Protein AF-A0A971ESP4-F1 (afdb_monomer_lite)

Radius of gyration: 15.36 Å; chains: 1; bounding box: 33×22×43 Å

Foldseek 3Di:
DDPVVVVVVVVVQVVVQVVQLVVVQVVLVVCVVVPKDKDAQPDDDPDTQRIWIADPVGIDRDHTHD

Sequence (66 aa):
MSKLYTIFKQVRNLRLGLEAEIAVGQELNQLILIGYHVYHDFSAENFNIDQVVVGPGGLFAIETKG

Structure (mmCIF, N/CA/C/O backbone):
data_AF-A0A971ESP4-F1
#
_entry.id   AF-A0A971ESP4-F1
#
loop_
_atom_site.group_PDB
_atom_site.id
_atom_site.type_symbol
_atom_site.label_atom_id
_atom_site.label_alt_id
_atom_site.label_comp_id
_atom_site.label_asym_id
_atom_site.label_entity_id
_atom_site.label_seq_id
_atom_site.pdbx_PDB_ins_code
_atom_site.Cartn_x
_atom_site.Cartn_y
_atom_site.Cartn_z
_atom_site.occupancy
_atom_site.B_iso_or_equiv
_atom_site.auth_seq_id
_atom_site.auth_comp_id
_atom_site.auth_asym_id
_atom_site.auth_atom_id
_atom_site.pdbx_PDB_model_num
ATOM 1 N N . MET A 1 1 ? -16.632 5.955 28.895 1.00 65.06 1 MET A N 1
ATOM 2 C CA . MET A 1 1 ? -16.131 6.944 27.909 1.00 65.06 1 MET A CA 1
ATOM 3 C C . MET A 1 1 ? -17.308 7.613 27.215 1.00 65.06 1 MET A C 1
ATOM 5 O O . MET A 1 1 ? -18.301 6.939 26.974 1.00 65.06 1 MET A O 1
ATOM 9 N N . SER A 1 2 ? -17.221 8.906 26.896 1.00 91.88 2 SER A N 1
ATOM 10 C CA . SER A 1 2 ? -18.274 9.604 26.145 1.00 91.88 2 SER A CA 1
ATOM 11 C C . SER A 1 2 ? -18.287 9.176 24.669 1.00 91.88 2 SER A C 1
ATOM 13 O O . SER A 1 2 ? -17.242 8.867 24.098 1.00 91.88 2 SER A O 1
ATOM 15 N N . LYS A 1 3 ? -19.466 9.192 24.027 1.00 93.00 3 LYS A N 1
ATOM 16 C CA . LYS A 1 3 ? -19.634 8.883 22.590 1.00 93.00 3 LYS A CA 1
ATOM 17 C C . LYS A 1 3 ? -18.721 9.740 21.700 1.00 93.00 3 LYS A C 1
ATOM 19 O O . LYS A 1 3 ? -18.169 9.246 20.722 1.00 93.00 3 LYS A O 1
ATOM 24 N N . LEU A 1 4 ? -18.512 10.996 22.096 1.00 95.12 4 LEU A N 1
ATOM 25 C CA . LEU A 1 4 ? -17.634 11.945 21.418 1.00 95.12 4 LEU A CA 1
ATOM 26 C C . LEU A 1 4 ? -16.171 11.475 21.395 1.00 95.12 4 LEU A C 1
ATOM 28 O O . LEU A 1 4 ? -15.535 11.502 20.347 1.00 95.12 4 LEU A O 1
ATOM 32 N N . TYR A 1 5 ? -15.653 10.985 22.526 1.00 95.38 5 TYR A N 1
ATOM 33 C CA . TYR A 1 5 ? -14.288 10.461 22.606 1.00 95.38 5 TYR A CA 1
ATOM 34 C C . TYR A 1 5 ? -14.070 9.277 21.653 1.00 95.38 5 TYR A C 1
ATOM 36 O O . TYR A 1 5 ? -13.057 9.216 20.958 1.00 95.38 5 TYR A O 1
ATOM 44 N N . THR A 1 6 ? -15.028 8.346 21.591 1.00 96.69 6 THR A N 1
ATOM 45 C CA . THR A 1 6 ? -14.939 7.179 20.703 1.00 96.69 6 THR A CA 1
ATOM 46 C C . THR A 1 6 ? -14.875 7.598 19.236 1.00 96.69 6 THR A C 1
ATOM 48 O O . THR A 1 6 ? -14.027 7.092 18.504 1.00 96.69 6 THR A O 1
ATOM 51 N N . ILE A 1 7 ? -15.705 8.562 18.828 1.00 97.06 7 ILE A N 1
ATOM 52 C CA . ILE A 1 7 ? -15.709 9.089 17.456 1.00 97.06 7 ILE A CA 1
ATOM 53 C C . ILE A 1 7 ? -14.369 9.755 17.130 1.00 97.06 7 ILE A C 1
ATOM 55 O O . ILE A 1 7 ? -13.778 9.456 16.097 1.00 97.06 7 ILE A O 1
ATOM 59 N N . PHE A 1 8 ? -13.834 10.597 18.021 1.00 97.50 8 PHE A N 1
ATOM 60 C CA . PHE A 1 8 ? -12.523 11.219 17.802 1.00 97.50 8 PHE A CA 1
ATOM 61 C C . PHE A 1 8 ? -11.405 10.188 17.652 1.00 97.50 8 PHE A C 1
ATOM 63 O O . PHE A 1 8 ? -10.554 10.326 16.774 1.00 97.50 8 PHE A O 1
ATOM 70 N N . LYS A 1 9 ? -11.418 9.132 18.472 1.00 96.88 9 LYS A N 1
ATOM 71 C CA . LYS A 1 9 ? -10.445 8.042 18.366 1.00 96.88 9 LYS A CA 1
ATOM 72 C C . LYS A 1 9 ? -10.560 7.312 17.024 1.00 96.88 9 LYS A C 1
ATOM 74 O O . LYS A 1 9 ? -9.537 7.036 16.408 1.00 96.88 9 LYS A O 1
ATOM 79 N N . GLN A 1 10 ? -11.780 7.034 16.564 1.00 97.00 10 GLN A N 1
ATOM 80 C CA . GLN A 1 10 ? -12.025 6.397 15.267 1.00 97.00 10 GLN A CA 1
ATOM 81 C C . GLN A 1 10 ? -11.526 7.263 14.109 1.00 97.00 10 GLN A C 1
ATOM 83 O O . GLN A 1 10 ? -10.748 6.786 13.293 1.00 97.00 10 GLN A O 1
ATOM 88 N N . VAL A 1 11 ? -11.900 8.546 14.077 1.00 97.62 11 VAL A N 1
ATOM 89 C CA . VAL A 1 11 ? -11.459 9.485 13.033 1.00 97.62 11 VAL A CA 1
ATOM 90 C C . VAL A 1 11 ? -9.938 9.596 13.001 1.00 97.62 11 VAL A C 1
ATOM 92 O O . VAL A 1 11 ? -9.349 9.586 11.925 1.00 97.62 11 VAL A O 1
ATOM 95 N N . ARG A 1 12 ? -9.289 9.671 14.168 1.00 97.25 12 ARG A N 1
ATOM 96 C CA . ARG A 1 12 ? -7.827 9.724 14.244 1.00 97.25 12 ARG A CA 1
ATOM 97 C C . ARG A 1 12 ? -7.185 8.474 13.647 1.00 97.25 12 ARG A C 1
ATOM 99 O O . ARG A 1 12 ? -6.246 8.602 12.877 1.00 97.25 12 ARG A O 1
ATOM 106 N N . ASN A 1 13 ? -7.688 7.292 13.992 1.00 97.12 13 ASN A N 1
ATOM 107 C CA . ASN A 1 13 ? -7.141 6.039 13.480 1.00 97.12 13 ASN A CA 1
ATOM 108 C C . ASN A 1 13 ? -7.361 5.893 11.965 1.00 97.12 13 ASN A C 1
ATOM 110 O O . ASN A 1 13 ? -6.457 5.451 11.271 1.00 97.12 13 ASN A O 1
ATOM 114 N N . LEU A 1 14 ? -8.524 6.309 11.450 1.00 96.62 14 LEU A N 1
ATOM 115 C CA . LEU A 1 14 ? -8.794 6.316 10.008 1.00 96.62 14 LEU A CA 1
ATOM 116 C C . LEU A 1 14 ? -7.855 7.269 9.259 1.00 96.62 14 LEU A C 1
ATOM 118 O O . LEU A 1 14 ? -7.335 6.914 8.209 1.00 96.62 14 LEU A O 1
ATOM 122 N N . ARG A 1 15 ? -7.603 8.462 9.813 1.00 97.56 15 ARG A N 1
ATOM 123 C CA . ARG A 1 15 ? -6.636 9.408 9.236 1.00 97.56 15 ARG A CA 1
ATOM 124 C C . ARG A 1 15 ? -5.220 8.854 9.241 1.00 97.56 15 ARG A C 1
ATOM 126 O O . ARG A 1 15 ? -4.542 8.982 8.237 1.00 97.56 15 ARG A O 1
ATOM 133 N N . LEU A 1 16 ? -4.807 8.225 10.338 1.00 97.81 16 LEU A N 1
ATOM 134 C CA . LEU A 1 16 ? -3.478 7.631 10.450 1.00 97.81 16 LEU A CA 1
ATOM 135 C C . LEU A 1 16 ? -3.262 6.523 9.408 1.00 97.81 16 LEU A C 1
ATOM 137 O O . LEU A 1 16 ? -2.211 6.488 8.781 1.00 97.81 16 LEU A O 1
ATOM 141 N N . GLY A 1 17 ? -4.269 5.669 9.185 1.00 96.62 17 GLY A N 1
ATOM 142 C CA . GLY A 1 17 ? -4.235 4.662 8.119 1.00 96.62 17 GLY A CA 1
ATOM 143 C C . GLY A 1 17 ? -4.089 5.292 6.731 1.00 96.62 17 GLY A C 1
ATOM 144 O O . GLY A 1 17 ? -3.154 4.963 6.009 1.00 96.62 17 GLY A O 1
ATOM 145 N N . LEU A 1 18 ? -4.934 6.279 6.414 1.00 96.19 18 LEU A N 1
ATOM 146 C CA . LEU A 1 18 ? -4.878 6.998 5.137 1.00 96.19 18 LEU A CA 1
ATOM 147 C C . LEU A 1 18 ? -3.527 7.699 4.914 1.00 96.19 18 LEU A C 1
ATOM 149 O O . LEU A 1 18 ? -2.964 7.642 3.826 1.00 96.19 18 LEU A O 1
ATOM 153 N N . GLU A 1 19 ? -3.001 8.380 5.932 1.00 97.94 19 GLU A N 1
ATOM 154 C CA . GLU A 1 19 ? -1.709 9.068 5.853 1.00 97.94 19 GLU A CA 1
ATOM 155 C C . GLU A 1 19 ? -0.559 8.078 5.638 1.00 97.94 19 GLU A C 1
ATOM 157 O O . GLU A 1 19 ? 0.344 8.359 4.849 1.00 97.94 19 GLU A O 1
ATOM 162 N N . ALA A 1 20 ? -0.610 6.909 6.284 1.00 97.62 20 ALA A N 1
ATOM 163 C CA . ALA A 1 20 ? 0.369 5.850 6.078 1.00 97.62 20 ALA A CA 1
ATOM 164 C C . AL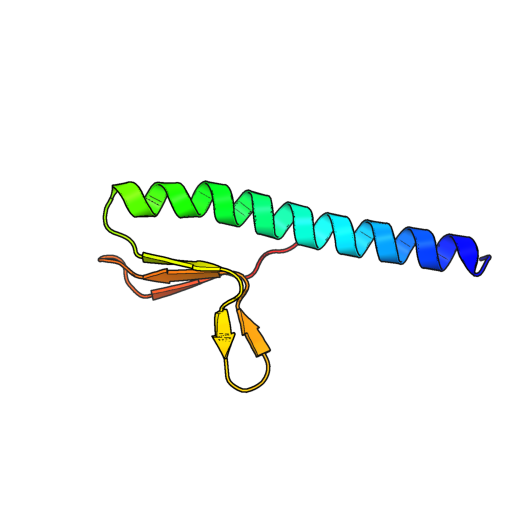A A 1 20 ? 0.316 5.307 4.640 1.00 97.62 20 ALA A C 1
ATOM 166 O O . ALA A 1 20 ? 1.359 5.215 3.992 1.00 97.62 20 ALA A O 1
ATOM 167 N N . GLU A 1 21 ? -0.877 5.005 4.116 1.00 97.56 21 GLU A N 1
ATOM 168 C CA . GLU A 1 21 ? -1.066 4.543 2.731 1.00 97.56 21 GLU A CA 1
ATOM 169 C C . GLU A 1 21 ? -0.543 5.564 1.711 1.00 97.56 21 GLU A C 1
ATOM 171 O O . GLU A 1 21 ? 0.169 5.192 0.774 1.00 97.56 21 GLU A O 1
ATOM 176 N N . ILE A 1 22 ? -0.825 6.857 1.920 1.00 97.81 22 ILE A N 1
ATOM 177 C CA . ILE A 1 22 ? -0.322 7.948 1.073 1.00 97.81 22 ILE A CA 1
ATOM 178 C C . ILE A 1 22 ? 1.206 8.016 1.125 1.00 97.81 22 ILE A C 1
ATOM 180 O O . ILE A 1 22 ? 1.843 8.092 0.074 1.00 97.81 22 ILE A O 1
ATOM 184 N N . ALA A 1 23 ? 1.800 7.983 2.321 1.00 98.12 23 ALA A N 1
ATOM 185 C CA . ALA A 1 23 ? 3.248 8.076 2.484 1.00 98.12 23 ALA A CA 1
ATOM 186 C C . ALA A 1 23 ? 3.970 6.904 1.799 1.00 98.12 23 ALA A C 1
ATOM 188 O O . ALA A 1 23 ? 4.920 7.114 1.048 1.00 98.12 23 ALA A O 1
ATOM 189 N N . VAL A 1 24 ? 3.481 5.673 1.985 1.00 98.19 24 VAL A N 1
ATOM 190 C CA . VAL A 1 24 ? 4.029 4.490 1.304 1.00 98.19 24 VAL A CA 1
ATOM 191 C C . VAL A 1 24 ? 3.858 4.603 -0.212 1.00 98.19 24 VAL A C 1
ATOM 193 O O . VAL A 1 24 ? 4.810 4.361 -0.953 1.00 98.19 24 VAL A O 1
ATOM 196 N N . GLY A 1 25 ? 2.683 5.018 -0.693 1.00 98.00 25 GLY A N 1
ATOM 197 C CA . GLY A 1 25 ? 2.426 5.190 -2.125 1.00 98.00 25 GLY A CA 1
ATOM 198 C C . GLY A 1 25 ? 3.370 6.202 -2.787 1.00 98.00 25 GLY A C 1
ATOM 199 O O . GLY A 1 25 ? 3.867 5.956 -3.887 1.00 98.00 25 GLY A O 1
ATOM 200 N N . GLN A 1 26 ? 3.676 7.308 -2.103 1.00 98.19 26 GLN A N 1
ATOM 201 C CA . GLN A 1 26 ? 4.623 8.326 -2.576 1.00 98.19 26 GLN A CA 1
ATOM 202 C C . GLN A 1 26 ? 6.042 7.771 -2.760 1.00 98.19 26 GLN A C 1
ATOM 204 O O . GLN A 1 26 ? 6.681 8.063 -3.774 1.00 98.19 26 GLN A O 1
ATOM 209 N N . GLU A 1 27 ? 6.512 6.941 -1.829 1.00 98.19 27 GLU A N 1
ATOM 210 C CA . GLU A 1 27 ? 7.824 6.293 -1.928 1.00 98.19 27 GLU A CA 1
ATOM 211 C C . GLU A 1 27 ? 7.849 5.225 -3.030 1.00 98.19 27 GLU A C 1
ATOM 213 O O . GLU A 1 27 ? 8.790 5.165 -3.823 1.00 98.19 27 GLU A O 1
ATOM 218 N N . LEU A 1 28 ? 6.784 4.425 -3.162 1.00 98.31 28 LEU A N 1
ATOM 219 C CA . LEU A 1 28 ? 6.682 3.424 -4.229 1.00 98.31 28 LEU A CA 1
ATOM 220 C C . LEU A 1 28 ? 6.687 4.057 -5.623 1.00 98.31 28 LEU A C 1
ATOM 222 O O . LEU A 1 28 ? 7.271 3.490 -6.545 1.00 98.31 28 LEU A O 1
ATOM 226 N N . ASN A 1 29 ? 6.115 5.253 -5.783 1.00 98.25 29 ASN A N 1
ATOM 227 C CA . ASN A 1 29 ? 6.102 5.957 -7.065 1.00 98.25 29 ASN A CA 1
ATOM 228 C C . ASN A 1 29 ? 7.499 6.304 -7.595 1.00 98.25 29 ASN A C 1
ATOM 230 O O . ASN A 1 29 ? 7.658 6.472 -8.804 1.00 98.25 29 ASN A O 1
ATOM 234 N N . GLN A 1 30 ? 8.535 6.324 -6.751 1.00 97.94 30 GLN A N 1
ATOM 235 C CA . GLN A 1 30 ? 9.917 6.460 -7.223 1.00 97.94 30 GLN A CA 1
ATOM 236 C C . GLN A 1 30 ? 10.336 5.286 -8.125 1.00 97.94 30 GLN A C 1
ATOM 238 O O . GLN A 1 30 ? 11.148 5.462 -9.034 1.00 97.94 30 GLN A O 1
ATOM 243 N N . LEU A 1 31 ? 9.744 4.099 -7.939 1.00 98.06 31 LEU A N 1
ATOM 244 C CA . LEU A 1 31 ? 10.029 2.916 -8.756 1.00 98.06 31 LEU A CA 1
ATOM 245 C C . LEU A 1 31 ? 9.534 3.065 -10.202 1.00 98.06 31 LEU A C 1
ATOM 247 O O . LEU A 1 31 ? 10.078 2.422 -11.104 1.00 98.06 31 LEU A O 1
ATOM 251 N N . ILE A 1 32 ? 8.563 3.951 -10.450 1.00 97.69 32 ILE A N 1
ATOM 252 C CA . ILE A 1 32 ? 8.092 4.260 -11.808 1.00 97.69 32 ILE A CA 1
ATOM 253 C C . ILE A 1 32 ? 9.254 4.753 -12.678 1.00 97.69 32 ILE A C 1
ATOM 255 O O . ILE A 1 32 ? 9.361 4.380 -13.846 1.00 97.69 32 ILE A O 1
ATOM 259 N N . LEU A 1 33 ? 10.184 5.517 -12.095 1.00 97.81 33 LEU A N 1
ATOM 260 C CA . LEU A 1 33 ? 11.354 6.056 -12.795 1.00 97.81 33 LEU A CA 1
ATOM 261 C C . LEU A 1 33 ? 12.304 4.969 -13.312 1.00 97.81 33 LEU A C 1
ATOM 263 O O . LEU A 1 33 ? 13.051 5.208 -14.258 1.00 97.81 33 LEU A O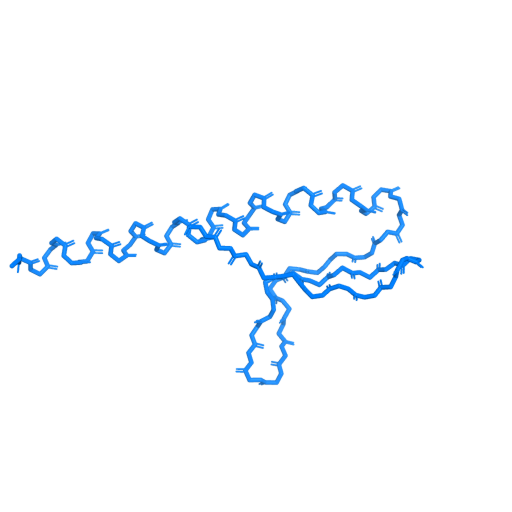 1
ATOM 267 N N . ILE A 1 34 ? 12.274 3.783 -12.704 1.00 96.88 34 ILE A N 1
ATOM 268 C CA . ILE A 1 34 ? 13.109 2.639 -13.084 1.00 96.88 34 ILE A CA 1
ATOM 269 C C . ILE A 1 34 ? 12.297 1.527 -13.765 1.00 96.88 34 ILE A C 1
ATOM 271 O O . ILE A 1 34 ? 12.732 0.378 -13.816 1.00 96.88 34 ILE A O 1
ATOM 275 N N . GLY A 1 35 ? 11.129 1.873 -14.316 1.00 96.62 35 GLY A N 1
ATOM 276 C CA . GLY A 1 35 ? 10.343 0.992 -15.181 1.00 96.62 35 GLY A CA 1
ATOM 277 C C . GLY A 1 35 ? 9.384 0.051 -14.455 1.00 96.62 35 GLY A C 1
ATOM 278 O O . GLY A 1 35 ? 8.928 -0.917 -15.061 1.00 96.62 35 GLY A O 1
ATOM 279 N N . TYR A 1 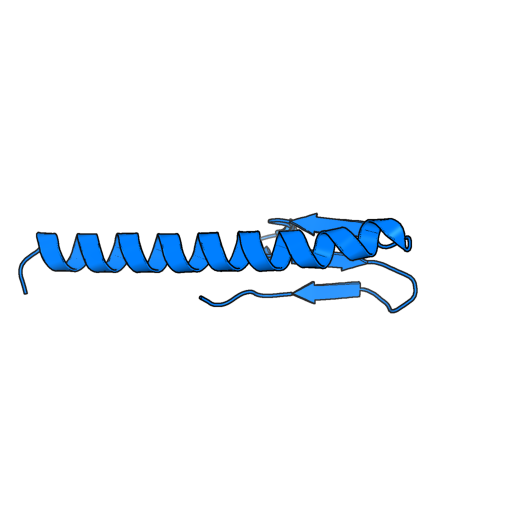36 ? 9.073 0.306 -13.182 1.00 98.56 36 TYR A N 1
ATOM 280 C CA . TYR A 1 36 ? 7.981 -0.389 -12.499 1.00 98.56 36 TYR A CA 1
ATOM 281 C C . TYR A 1 36 ? 6.635 0.287 -12.780 1.00 98.56 36 TYR A C 1
ATOM 283 O O . TYR A 1 36 ? 6.541 1.497 -12.968 1.00 98.56 36 TYR A O 1
ATOM 291 N N . HIS A 1 37 ? 5.572 -0.504 -12.750 1.00 98.31 37 HIS A N 1
ATOM 292 C CA . HIS A 1 37 ? 4.197 -0.029 -12.717 1.00 98.31 37 HIS A CA 1
ATOM 293 C C . HIS A 1 37 ? 3.689 -0.091 -11.280 1.00 98.31 37 HIS A C 1
ATOM 295 O O . HIS A 1 37 ? 3.817 -1.125 -10.625 1.00 98.31 37 HIS A O 1
ATOM 301 N N . VAL A 1 38 ? 3.122 1.011 -10.798 1.00 98.38 38 VAL A N 1
ATOM 302 C CA . VAL A 1 38 ? 2.579 1.140 -9.443 1.00 98.38 38 VAL A CA 1
ATOM 303 C C . VAL A 1 38 ? 1.091 1.456 -9.558 1.00 98.38 38 VAL A C 1
ATOM 305 O O . VAL A 1 38 ? 0.703 2.364 -10.293 1.00 98.38 38 VAL A O 1
ATOM 308 N N . TYR A 1 39 ? 0.268 0.693 -8.849 1.00 97.81 39 TYR A N 1
ATOM 309 C CA . TYR A 1 39 ? -1.176 0.865 -8.747 1.00 97.81 39 TYR A CA 1
ATOM 310 C C . TYR A 1 39 ? -1.530 1.049 -7.277 1.00 97.81 39 TYR A C 1
ATOM 312 O O . TYR A 1 39 ? -1.075 0.274 -6.439 1.00 97.81 39 TYR A O 1
ATOM 320 N N . HIS A 1 40 ? -2.339 2.057 -6.983 1.00 97.44 40 HIS A N 1
ATOM 321 C CA . HIS A 1 40 ? -2.832 2.347 -5.640 1.00 97.44 40 HIS A CA 1
ATOM 322 C C . HIS A 1 40 ? -4.321 2.001 -5.556 1.00 97.44 40 HIS A C 1
ATOM 324 O O . HIS A 1 40 ? -5.017 2.140 -6.565 1.00 97.44 40 HIS A O 1
ATOM 330 N N . ASP A 1 41 ? -4.793 1.578 -4.381 1.00 95.88 41 ASP A N 1
ATOM 331 C CA . ASP A 1 41 ? -6.185 1.171 -4.126 1.00 95.88 41 ASP A CA 1
ATOM 332 C C . ASP A 1 41 ? -6.701 0.195 -5.201 1.00 95.88 41 ASP A C 1
ATOM 334 O O . ASP A 1 41 ? -7.695 0.423 -5.897 1.00 95.88 41 ASP A O 1
ATOM 338 N N . PHE A 1 42 ? -5.948 -0.887 -5.418 1.00 96.44 42 PHE A N 1
ATOM 339 C CA . PHE A 1 42 ? -6.260 -1.851 -6.464 1.00 96.44 42 PHE A CA 1
ATOM 340 C C . PHE A 1 42 ? -7.478 -2.684 -6.062 1.00 96.44 42 PHE A C 1
ATOM 342 O O . PHE A 1 42 ? -7.426 -3.479 -5.121 1.00 96.44 42 PHE A O 1
ATOM 349 N N . SER A 1 43 ? -8.567 -2.532 -6.814 1.00 95.56 43 SER A N 1
ATOM 350 C CA . SER A 1 43 ? -9.796 -3.288 -6.593 1.00 95.56 43 SER A CA 1
ATOM 351 C C . SER A 1 43 ? -9.653 -4.733 -7.086 1.00 95.56 43 SER A C 1
ATOM 353 O O . SER A 1 43 ? -9.461 -4.981 -8.278 1.00 95.56 43 SER A O 1
ATOM 355 N N . ALA A 1 44 ? -9.756 -5.687 -6.160 1.00 90.81 44 ALA A N 1
ATOM 356 C CA . ALA A 1 44 ? -9.936 -7.108 -6.443 1.00 90.81 44 ALA A CA 1
ATOM 357 C C . ALA A 1 44 ? -11.403 -7.508 -6.195 1.00 90.81 44 ALA A C 1
ATOM 359 O O . ALA A 1 44 ? -12.230 -6.675 -5.837 1.00 90.81 44 ALA A O 1
ATOM 360 N N . GLU A 1 45 ? -11.752 -8.784 -6.392 1.00 91.94 45 GLU A N 1
ATOM 361 C CA . GLU A 1 45 ? -13.158 -9.226 -6.396 1.00 91.94 45 GLU A CA 1
ATOM 362 C C . GLU A 1 45 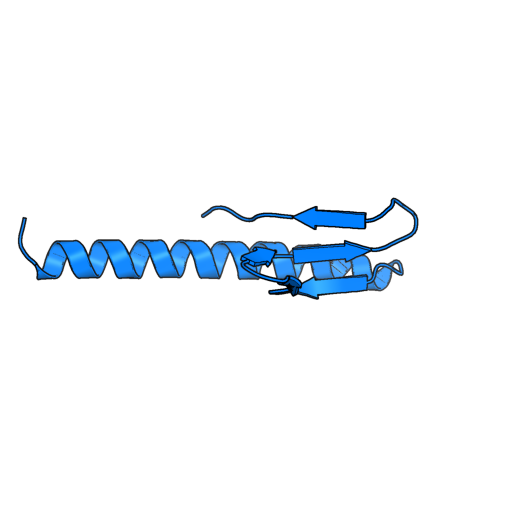? -13.967 -8.765 -5.172 1.00 91.94 45 GLU A C 1
ATOM 364 O O . GLU A 1 45 ? -15.048 -8.208 -5.330 1.00 91.94 45 GLU A O 1
ATOM 369 N N . ASN A 1 46 ? -13.452 -8.985 -3.958 1.00 94.00 46 ASN A N 1
ATOM 370 C CA . ASN A 1 46 ? -14.171 -8.695 -2.707 1.00 94.00 46 ASN A CA 1
ATOM 371 C C . ASN A 1 46 ? -13.327 -7.917 -1.686 1.00 94.00 46 ASN A C 1
ATOM 373 O O . ASN A 1 46 ? -13.694 -7.830 -0.514 1.00 94.00 46 ASN A O 1
ATOM 377 N N . PHE A 1 47 ? -12.170 -7.407 -2.100 1.00 93.94 47 PHE A N 1
ATOM 378 C CA . PHE A 1 47 ? -11.253 -6.661 -1.245 1.00 93.94 47 PHE A CA 1
ATOM 379 C C . PHE A 1 47 ? -10.406 -5.716 -2.095 1.00 93.94 47 PHE A C 1
ATOM 381 O O . PHE A 1 47 ? -10.281 -5.912 -3.304 1.00 93.94 47 PHE A O 1
ATOM 388 N N . ASN A 1 48 ? -9.809 -4.718 -1.452 1.00 94.25 48 ASN A N 1
ATOM 389 C CA . ASN A 1 48 ? -8.822 -3.853 -2.081 1.00 94.25 48 ASN A CA 1
ATOM 390 C C . ASN A 1 48 ? -7.432 -4.234 -1.578 1.00 94.25 48 ASN A C 1
ATOM 392 O O . ASN A 1 48 ? -7.278 -4.684 -0.443 1.00 94.25 48 ASN A O 1
ATOM 396 N N . ILE A 1 49 ? -6.441 -4.075 -2.446 1.00 96.25 49 ILE A N 1
ATOM 397 C CA . ILE A 1 49 ? -5.028 -4.127 -2.084 1.00 96.25 49 ILE A CA 1
ATOM 398 C C . ILE A 1 49 ? -4.546 -2.686 -2.059 1.00 96.25 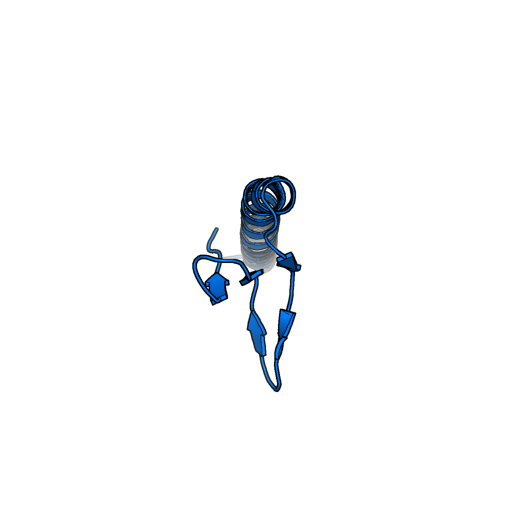49 ILE A C 1
ATOM 400 O O . ILE A 1 49 ? -4.674 -2.001 -3.077 1.00 96.25 49 ILE A O 1
ATOM 404 N N . ASP A 1 50 ? -3.964 -2.255 -0.939 1.00 97.06 50 ASP A N 1
ATOM 405 C CA . ASP A 1 50 ? -3.521 -0.869 -0.783 1.00 97.06 50 ASP A CA 1
ATOM 406 C C . ASP A 1 50 ? -2.619 -0.453 -1.947 1.00 97.06 50 ASP A C 1
ATOM 408 O O . ASP A 1 50 ? -2.870 0.576 -2.566 1.00 97.06 50 ASP A O 1
ATOM 412 N N . GLN A 1 51 ? -1.610 -1.275 -2.282 1.00 97.56 51 GLN A N 1
ATOM 413 C CA . GLN A 1 51 ? -0.682 -1.022 -3.386 1.00 97.56 51 GLN A CA 1
ATOM 414 C C . GLN A 1 51 ? -0.311 -2.307 -4.150 1.00 97.56 51 GLN A C 1
ATOM 416 O O . GLN A 1 51 ? 0.019 -3.334 -3.551 1.00 97.56 51 GLN A O 1
ATOM 421 N N . VAL A 1 52 ? -0.258 -2.239 -5.481 1.00 98.31 52 VAL A N 1
ATOM 422 C CA . VAL A 1 52 ? 0.296 -3.289 -6.351 1.00 98.31 52 VAL A CA 1
ATOM 423 C C . VAL A 1 52 ? 1.459 -2.721 -7.158 1.00 98.31 52 VAL A C 1
ATOM 425 O O . VAL A 1 52 ? 1.315 -1.716 -7.849 1.00 98.31 52 VAL A O 1
ATOM 428 N N . VAL A 1 53 ? 2.613 -3.385 -7.102 1.00 98.56 53 VAL A N 1
ATOM 429 C CA . VAL A 1 53 ? 3.831 -2.990 -7.821 1.00 98.56 53 VAL A CA 1
ATOM 430 C C . VAL A 1 53 ? 4.276 -4.124 -8.737 1.00 98.56 53 VAL A C 1
ATOM 432 O O . VAL A 1 53 ? 4.430 -5.260 -8.293 1.00 98.56 53 VAL A O 1
ATOM 435 N N . VAL A 1 54 ? 4.490 -3.827 -10.019 1.00 98.50 54 VAL A N 1
ATOM 436 C CA . VAL A 1 54 ? 4.860 -4.810 -11.047 1.00 98.50 54 VAL A CA 1
ATOM 437 C C . VAL A 1 54 ? 6.100 -4.339 -11.794 1.00 98.50 54 VAL A C 1
ATOM 439 O O . VAL A 1 54 ? 6.132 -3.224 -12.307 1.00 98.50 54 VAL A O 1
ATOM 442 N N . GLY A 1 55 ? 7.115 -5.191 -11.899 1.00 97.75 55 GLY A N 1
ATOM 443 C CA . GLY A 1 55 ? 8.316 -4.892 -12.674 1.00 97.75 55 GLY A CA 1
ATOM 444 C C . GLY A 1 55 ? 9.237 -6.100 -12.835 1.00 97.75 55 GLY A C 1
ATOM 445 O O . GLY A 1 55 ? 8.825 -7.229 -12.565 1.00 97.75 55 GLY A O 1
ATOM 446 N N . PRO A 1 56 ? 10.499 -5.891 -13.252 1.00 95.62 56 PRO A N 1
ATOM 447 C CA . PRO A 1 56 ? 11.447 -6.980 -13.505 1.00 95.62 56 PRO A CA 1
ATOM 448 C C . PRO A 1 56 ? 11.700 -7.904 -12.302 1.00 95.62 56 PRO A C 1
ATOM 450 O O . PRO A 1 56 ? 12.045 -9.066 -12.490 1.00 95.62 56 PRO A O 1
ATOM 453 N N . GLY A 1 57 ? 11.522 -7.403 -11.074 1.00 93.75 57 GLY A N 1
ATOM 454 C CA . GLY A 1 57 ? 11.640 -8.187 -9.839 1.00 93.75 57 GLY A CA 1
ATOM 455 C C . GLY A 1 57 ? 10.411 -9.033 -9.488 1.00 93.75 57 GLY A C 1
ATOM 456 O O . GLY A 1 57 ? 10.478 -9.815 -8.543 1.00 93.75 57 GLY A O 1
ATOM 457 N N . GLY A 1 58 ? 9.304 -8.892 -10.225 1.00 97.19 58 GLY A N 1
ATOM 458 C CA . GLY A 1 58 ? 8.054 -9.616 -10.002 1.00 97.19 58 GLY A CA 1
ATOM 459 C C . GLY A 1 58 ? 6.860 -8.709 -9.696 1.00 97.19 58 GLY A C 1
ATOM 460 O O . GLY A 1 58 ? 6.875 -7.507 -9.971 1.00 97.19 58 GLY A O 1
ATOM 461 N N . LEU A 1 59 ? 5.814 -9.329 -9.144 1.00 97.75 59 LEU A N 1
ATOM 462 C CA . LEU A 1 59 ? 4.587 -8.683 -8.684 1.00 97.75 59 LEU A CA 1
ATOM 463 C C . LEU A 1 59 ? 4.561 -8.676 -7.155 1.00 97.75 59 LEU A C 1
ATOM 465 O O . LEU A 1 59 ? 4.728 -9.719 -6.524 1.00 97.75 59 LEU A O 1
ATOM 469 N N . PHE A 1 60 ? 4.306 -7.507 -6.580 1.00 98.00 60 PHE A N 1
ATOM 470 C CA . PHE A 1 60 ? 4.233 -7.286 -5.143 1.00 98.00 60 PHE A CA 1
ATOM 471 C C . PHE A 1 60 ? 2.863 -6.705 -4.797 1.00 98.00 60 PHE A C 1
ATOM 473 O O . PHE A 1 60 ? 2.488 -5.656 -5.318 1.00 98.00 60 PHE A O 1
ATOM 480 N N . ALA A 1 61 ? 2.132 -7.381 -3.913 1.00 97.44 61 ALA A N 1
ATOM 481 C CA . ALA A 1 61 ? 0.984 -6.815 -3.214 1.00 97.44 61 ALA A CA 1
ATOM 482 C C . ALA A 1 61 ? 1.477 -6.292 -1.862 1.00 97.44 61 ALA A C 1
ATOM 484 O O . ALA A 1 61 ? 2.086 -7.045 -1.097 1.00 97.44 61 ALA A O 1
ATOM 485 N N . ILE A 1 62 ? 1.272 -5.007 -1.598 1.00 97.50 62 ILE A N 1
ATOM 486 C CA . ILE A 1 62 ? 1.799 -4.322 -0.419 1.00 97.50 62 ILE A CA 1
ATOM 487 C C . ILE A 1 62 ? 0.615 -3.796 0.382 1.00 97.50 62 ILE A C 1
ATOM 489 O O . ILE A 1 62 ? -0.195 -3.028 -0.128 1.00 97.50 62 ILE A O 1
ATOM 493 N N . GLU A 1 63 ? 0.556 -4.222 1.638 1.00 97.12 63 GLU A N 1
ATOM 494 C CA . GLU A 1 63 ? -0.413 -3.781 2.637 1.00 97.12 63 GLU A CA 1
ATOM 495 C C . GLU A 1 63 ? 0.260 -2.774 3.576 1.00 97.12 63 GLU A C 1
ATOM 497 O O . GLU A 1 63 ? 1.376 -3.009 4.052 1.00 97.12 63 GLU A O 1
ATOM 502 N N . THR A 1 64 ? -0.425 -1.680 3.890 1.00 96.69 64 THR A N 1
ATOM 503 C CA . THR A 1 64 ? 0.069 -0.609 4.755 1.00 96.69 64 THR A CA 1
ATOM 504 C C . THR A 1 64 ? -0.616 -0.648 6.122 1.00 96.69 64 THR A C 1
ATOM 506 O O . THR A 1 64 ? -1.774 -1.044 6.281 1.00 96.69 64 THR A O 1
ATOM 509 N N . LYS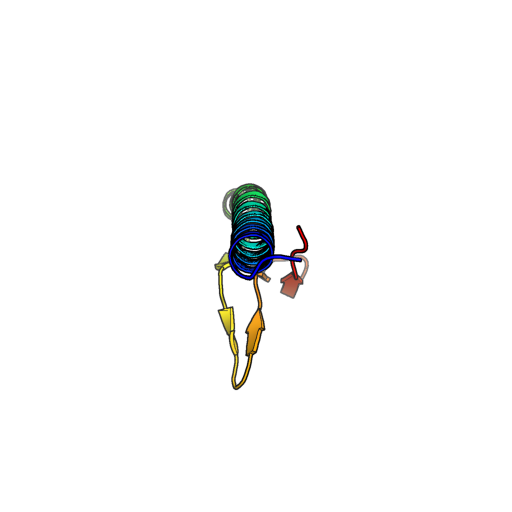 A 1 65 ? 0.125 -0.265 7.168 1.00 93.62 65 LYS A N 1
ATOM 510 C CA . LYS A 1 65 ? -0.392 -0.119 8.535 1.00 93.62 65 LYS A CA 1
ATOM 511 C C . LYS A 1 65 ? 0.134 1.180 9.140 1.00 93.62 65 LYS A C 1
ATOM 513 O O . LYS A 1 65 ? 1.334 1.438 9.069 1.00 93.62 65 LYS A O 1
ATOM 518 N N . GLY A 1 66 ? -0.778 1.965 9.715 1.00 86.19 66 GLY A N 1
ATOM 519 C CA . GLY A 1 66 ? -0.508 3.195 10.467 1.00 86.19 66 GLY A CA 1
ATOM 520 C C . GLY A 1 66 ? -0.710 3.017 11.964 1.00 86.19 66 GLY A C 1
ATOM 521 O O . GLY A 1 66 ? -1.552 2.175 12.357 1.00 86.19 66 GLY A O 1
#

pLDDT: mean 96.12, std 4.41, range [65.06, 98.56]

Secondary structure (DSSP, 8-state):
--HHHHHHHHHHHHHHHHHHHHHHHHHHGGGGGGT-EEEEEEE-SSSEEEEEEEETTEEEEE----